Protein AF-A0A1L3LYW4-F1 (afdb_monomer_lite)

Foldseek 3Di:
DDPVVVVCVVVVHDDAPDDDDPDPDDQWDDDPPDIGGDDDDDGDDDD

Radius of gyration: 13.66 Å; chains: 1; bounding box: 27×26×28 Å

pLDDT: mean 90.13, std 8.53, range [61.44, 98.5]

InterPro domains:
  IPR035959 RutC-like superfamily [G3DSA:3.30.1330.40] (1-45)
  IPR035959 RutC-like superfamily [SSF55298] (4-41)

Structure (mmCIF, N/CA/C/O backbone):
data_AF-A0A1L3LYW4-F1
#
_entry.id   AF-A0A1L3LYW4-F1
#
loop_
_atom_site.group_PDB
_atom_site.id
_atom_site.type_symbol
_atom_site.label_atom_id
_atom_site.label_alt_id
_atom_site.label_comp_id
_atom_site.label_asym_id
_atom_site.label_entity_id
_atom_site.label_seq_id
_atom_site.pdbx_PDB_ins_code
_atom_site.Cartn_x
_atom_site.Cartn_y
_atom_site.Cartn_z
_atom_site.occupancy
_atom_site.B_iso_or_equiv
_atom_site.auth_seq_id
_atom_site.auth_comp_id
_atom_site.auth_asym_id
_atom_site.auth_atom_id
_atom_site.pdbx_PDB_model_num
ATOM 1 N N . MET A 1 1 ? -3.372 -20.012 -2.741 1.00 71.44 1 MET A N 1
ATOM 2 C CA . MET A 1 1 ? -3.358 -19.116 -3.912 1.00 71.44 1 MET A CA 1
ATOM 3 C C . MET A 1 1 ? -4.772 -18.647 -4.172 1.00 71.44 1 MET A C 1
ATOM 5 O O . MET A 1 1 ? -5.654 -19.481 -4.358 1.00 71.44 1 MET A O 1
ATOM 9 N N . GLY A 1 2 ? -4.992 -17.342 -4.063 1.00 94.06 2 GLY A N 1
ATOM 10 C CA . GLY A 1 2 ? -6.272 -16.691 -4.321 1.00 94.06 2 GLY A CA 1
ATOM 11 C C . GLY A 1 2 ? -6.400 -16.207 -5.767 1.00 94.06 2 GLY A C 1
ATOM 12 O O . GLY A 1 2 ? -5.512 -16.389 -6.597 1.00 94.06 2 GLY A O 1
ATOM 13 N N . ILE A 1 3 ? -7.526 -15.554 -6.062 1.00 9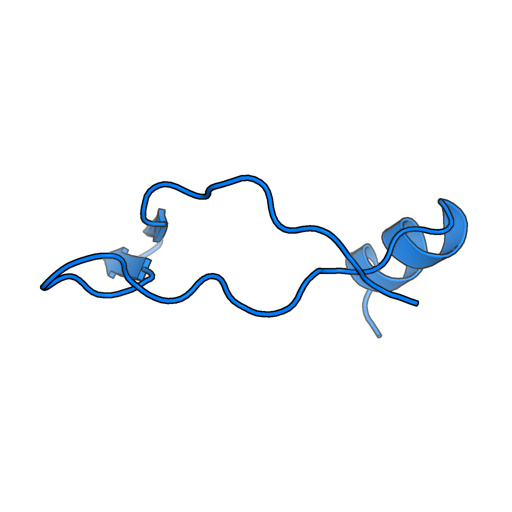6.94 3 ILE A N 1
ATOM 14 C CA . ILE A 1 3 ? -7.853 -15.040 -7.405 1.00 96.94 3 ILE A CA 1
ATOM 15 C C . ILE A 1 3 ? -6.818 -14.006 -7.884 1.00 96.94 3 ILE A C 1
ATOM 17 O O . ILE A 1 3 ? -6.488 -13.965 -9.067 1.00 96.94 3 ILE A O 1
ATOM 21 N N . VAL A 1 4 ? -6.294 -13.183 -6.969 1.00 96.25 4 VAL A N 1
ATOM 22 C CA . VAL A 1 4 ? -5.273 -12.172 -7.285 1.00 96.25 4 VAL A CA 1
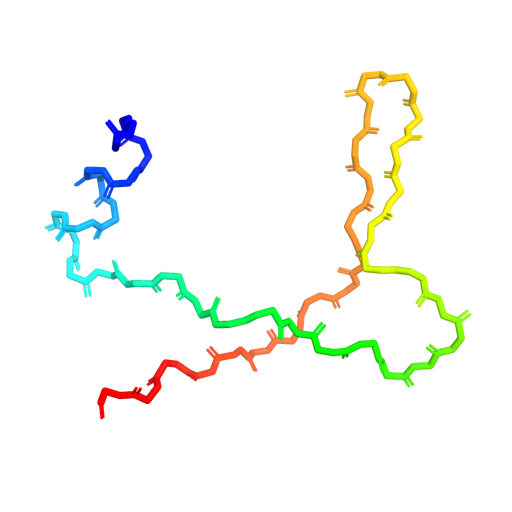ATOM 23 C C . VAL A 1 4 ? -3.972 -12.839 -7.724 1.00 96.25 4 VAL A C 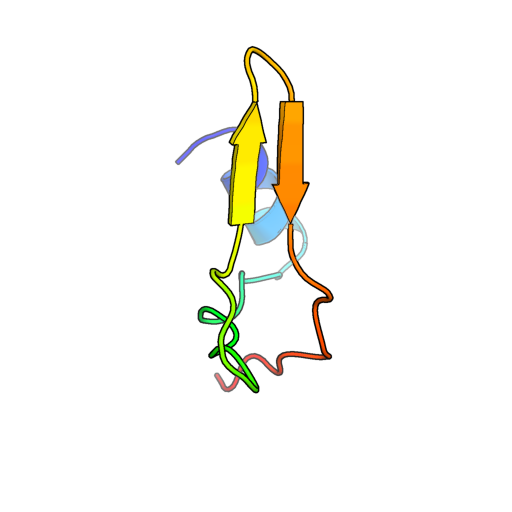1
ATOM 25 O O . VAL A 1 4 ? -3.446 -12.482 -8.776 1.00 96.25 4 VAL A O 1
ATOM 28 N N . ASP A 1 5 ? -3.513 -13.852 -6.984 1.00 94.56 5 ASP A N 1
ATOM 29 C CA . ASP A 1 5 ? -2.296 -14.594 -7.323 1.00 94.56 5 ASP A CA 1
ATOM 30 C C . ASP A 1 5 ? -2.417 -15.255 -8.702 1.00 94.56 5 ASP A C 1
ATOM 32 O O . ASP A 1 5 ? -1.544 -15.100 -9.550 1.00 94.56 5 ASP A O 1
ATOM 36 N N . ALA A 1 6 ? -3.551 -15.913 -8.973 1.00 96.12 6 ALA A N 1
ATOM 37 C CA . ALA A 1 6 ? -3.800 -16.560 -10.260 1.00 96.12 6 ALA A CA 1
ATOM 38 C C . ALA A 1 6 ? -3.749 -15.568 -11.435 1.00 96.12 6 ALA A C 1
ATOM 40 O O . ALA A 1 6 ? -3.224 -15.886 -12.505 1.00 96.12 6 ALA A O 1
ATOM 41 N N . ARG A 1 7 ? -4.267 -14.347 -11.239 1.00 96.44 7 ARG A N 1
ATOM 42 C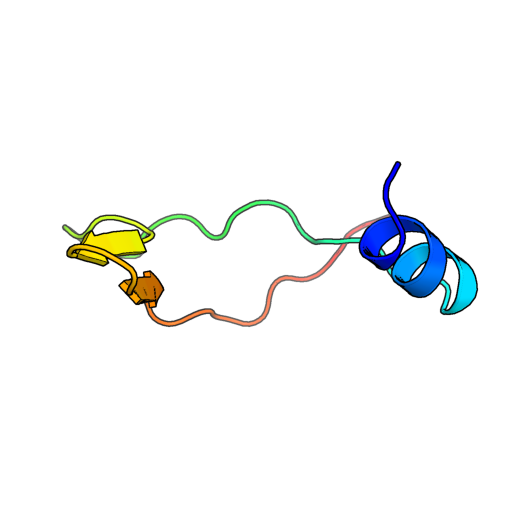 CA . ARG A 1 7 ? -4.218 -13.300 -12.263 1.00 96.44 7 ARG A CA 1
ATOM 43 C C . ARG A 1 7 ? -2.791 -12.807 -12.498 1.00 96.44 7 ARG A C 1
ATOM 45 O O . ARG A 1 7 ? -2.418 -12.654 -13.659 1.00 96.44 7 ARG A O 1
ATOM 52 N N . LEU A 1 8 ? -2.005 -12.594 -11.441 1.00 95.62 8 LEU A N 1
ATOM 53 C CA . LEU A 1 8 ? -0.593 -12.211 -11.562 1.00 95.62 8 LEU A CA 1
ATOM 54 C C . LEU A 1 8 ? 0.192 -13.267 -12.349 1.00 95.62 8 LEU A C 1
ATOM 56 O O . LEU A 1 8 ? 0.813 -12.934 -13.359 1.00 95.62 8 LEU A O 1
ATOM 60 N N . THR A 1 9 ? 0.038 -14.545 -11.991 1.00 95.25 9 THR A N 1
ATOM 61 C CA . THR A 1 9 ? 0.675 -15.658 -12.709 1.00 95.25 9 THR A CA 1
ATOM 62 C C . THR A 1 9 ? 0.250 -15.722 -14.178 1.00 95.25 9 THR A C 1
ATOM 64 O O . THR A 1 9 ? 1.098 -15.905 -15.047 1.00 95.25 9 THR A O 1
ATOM 67 N N . SER A 1 10 ? -1.036 -15.515 -14.497 1.00 96.25 10 SER A N 1
ATOM 68 C CA . SER A 1 10 ? -1.517 -15.531 -15.893 1.00 96.25 10 SER A CA 1
ATOM 69 C C . SER A 1 10 ? -0.908 -14.432 -16.773 1.00 96.25 10 SER A C 1
ATOM 71 O O . SER A 1 10 ? -0.850 -14.578 -17.991 1.00 96.25 10 SER A O 1
ATOM 73 N N . LEU A 1 11 ? -0.451 -13.340 -16.153 1.00 96.38 11 LEU A N 1
ATOM 74 C CA . LEU A 1 11 ? 0.220 -12.226 -16.817 1.00 96.38 11 LEU A CA 1
ATOM 75 C C . LEU A 1 11 ? 1.750 -12.387 -16.833 1.00 96.38 11 LEU A C 1
ATOM 77 O O . LEU A 1 11 ? 2.433 -11.517 -17.367 1.00 96.38 11 LEU A O 1
ATOM 81 N N . GLY A 1 12 ? 2.290 -13.465 -16.250 1.00 94.94 12 GLY A N 1
ATOM 82 C CA . GLY A 1 12 ? 3.732 -13.656 -16.083 1.00 94.94 12 GLY A CA 1
ATOM 83 C C . GLY A 1 12 ? 4.362 -12.660 -15.105 1.00 94.94 12 GLY A C 1
ATOM 84 O O . GLY A 1 12 ? 5.524 -12.301 -15.269 1.00 94.94 12 GLY A O 1
ATOM 85 N N . LEU A 1 13 ? 3.585 -12.167 -14.134 1.00 92.62 13 LEU A N 1
ATOM 86 C CA . LEU A 1 13 ? 4.031 -11.207 -13.129 1.00 92.62 13 LEU A CA 1
ATOM 87 C C . LEU A 1 13 ? 4.228 -11.888 -11.776 1.00 92.62 13 LEU A C 1
ATOM 89 O O . LEU A 1 13 ? 3.406 -12.699 -11.349 1.00 92.62 13 LEU A O 1
ATOM 93 N N . GLU A 1 14 ? 5.271 -11.465 -11.072 1.00 91.06 14 GLU A N 1
ATOM 94 C CA . GLU A 1 14 ? 5.549 -11.834 -9.687 1.00 91.06 14 GLU A CA 1
ATOM 95 C C . GLU A 1 14 ? 5.557 -10.577 -8.818 1.00 91.06 14 GLU A C 1
ATOM 97 O O . GLU A 1 14 ?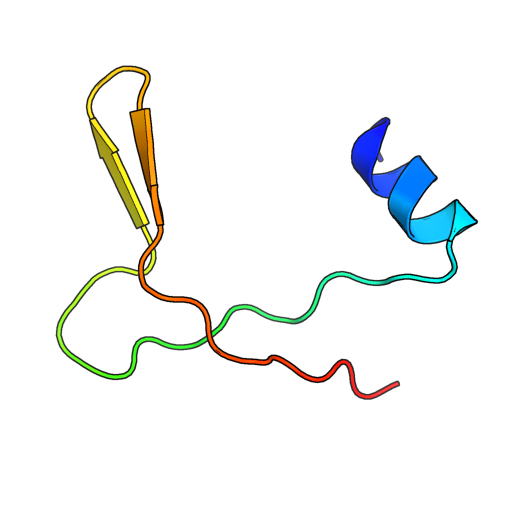 5.904 -9.485 -9.281 1.00 91.06 14 GLU A O 1
ATOM 102 N N . LEU A 1 15 ? 5.132 -10.714 -7.560 1.00 89.81 15 LEU A N 1
ATOM 103 C CA . LEU A 1 15 ? 5.244 -9.616 -6.607 1.00 89.81 15 LEU A CA 1
ATOM 104 C C . LEU A 1 15 ? 6.709 -9.466 -6.182 1.00 89.81 15 LEU A C 1
ATOM 106 O O . LEU A 1 15 ? 7.349 -10.472 -5.878 1.00 89.81 15 LEU A O 1
ATOM 110 N N . PRO A 1 16 ? 7.242 -8.235 -6.147 1.00 89.88 16 PRO A N 1
ATOM 111 C CA . PRO A 1 16 ? 8.583 -7.997 -5.642 1.00 89.88 16 PRO A CA 1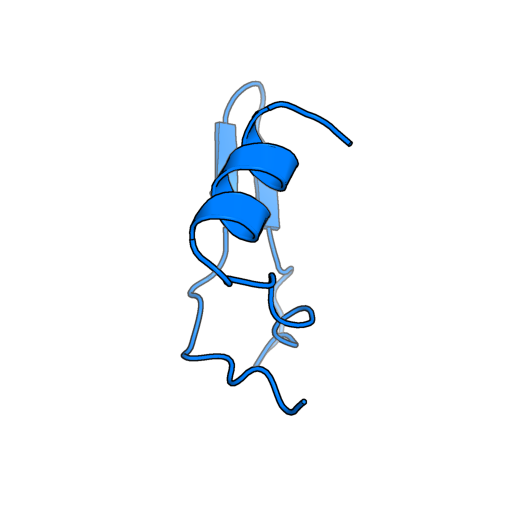
ATOM 112 C C . PRO A 1 16 ? 8.650 -8.240 -4.131 1.00 89.88 16 PRO A C 1
ATOM 114 O O . PRO A 1 16 ? 7.628 -8.232 -3.438 1.00 89.88 16 PRO A O 1
ATOM 117 N N . GLU A 1 17 ? 9.869 -8.391 -3.617 1.00 86.81 17 GLU A N 1
ATOM 118 C CA . GLU A 1 17 ? 10.112 -8.322 -2.177 1.00 86.81 17 GLU A CA 1
ATOM 119 C C . GLU A 1 17 ? 9.692 -6.960 -1.601 1.00 86.81 17 GLU A C 1
ATOM 121 O O . GLU A 1 17 ? 9.555 -5.956 -2.311 1.00 86.81 17 GLU A O 1
ATOM 126 N N . GLU A 1 18 ? 9.471 -6.936 -0.289 1.00 82.81 18 GLU A N 1
ATOM 127 C CA . GLU A 1 18 ? 9.062 -5.735 0.427 1.00 82.81 18 GLU A CA 1
ATOM 128 C C . GLU A 1 18 ? 10.079 -4.594 0.280 1.00 82.81 18 GLU A C 1
ATOM 130 O O . GLU A 1 18 ? 11.293 -4.790 0.333 1.00 82.81 18 GLU A O 1
ATOM 135 N N . ASN A 1 19 ? 9.580 -3.368 0.100 1.00 81.50 19 ASN A N 1
ATOM 136 C CA . ASN A 1 19 ? 10.438 -2.196 -0.013 1.00 81.50 19 ASN A CA 1
ATOM 137 C C . ASN A 1 19 ? 10.841 -1.715 1.394 1.00 81.50 19 ASN A C 1
ATOM 139 O O . ASN A 1 19 ? 9.956 -1.329 2.169 1.00 81.50 19 ASN A O 1
ATOM 143 N N . PRO A 1 20 ? 12.137 -1.721 1.757 1.00 82.88 20 PRO A N 1
ATOM 144 C CA . PRO A 1 20 ? 12.558 -1.320 3.091 1.00 82.88 20 PRO A CA 1
ATOM 145 C C . PRO A 1 20 ? 12.281 0.175 3.338 1.00 82.88 20 PRO A C 1
ATOM 147 O O . PRO A 1 20 ? 12.500 1.003 2.443 1.00 82.88 20 PRO A O 1
ATOM 150 N N . PRO A 1 21 ? 11.855 0.563 4.558 1.00 84.94 21 PRO A N 1
ATOM 151 C CA . PRO A 1 21 ? 11.661 1.966 4.913 1.00 84.94 21 PRO A CA 1
ATOM 152 C C . PRO A 1 21 ? 12.935 2.795 4.709 1.00 84.94 21 PRO A C 1
ATOM 154 O O . PRO A 1 21 ? 14.009 2.433 5.181 1.00 84.94 21 PRO A O 1
ATOM 157 N N . GLN A 1 22 ? 12.805 3.952 4.057 1.00 87.31 22 GLN A N 1
ATOM 158 C CA . GLN A 1 22 ? 13.910 4.899 3.825 1.00 87.31 22 GLN A CA 1
ATOM 159 C C . GLN A 1 22 ? 14.035 5.955 4.944 1.00 87.31 22 GLN A C 1
ATOM 161 O O . GLN A 1 22 ? 14.655 7.000 4.763 1.00 87.31 22 GLN A O 1
ATOM 166 N N . GLY A 1 23 ? 13.396 5.727 6.094 1.00 89.69 23 GLY A N 1
ATOM 167 C CA . GLY A 1 23 ? 13.390 6.642 7.234 1.00 89.69 23 GLY A CA 1
ATOM 168 C C . GLY A 1 23 ? 12.600 6.089 8.420 1.00 89.69 23 GLY A C 1
ATOM 169 O O . GLY A 1 23 ? 12.209 4.924 8.431 1.00 89.69 23 GLY A O 1
ATOM 170 N N . ASN A 1 24 ? 12.338 6.941 9.417 1.00 94.31 24 ASN A N 1
ATOM 171 C CA . ASN A 1 24 ? 11.658 6.558 10.660 1.00 94.31 24 ASN A CA 1
ATOM 172 C C . ASN A 1 24 ? 10.129 6.543 10.501 1.00 94.31 24 ASN A C 1
ATOM 174 O O . ASN A 1 24 ? 9.419 7.363 11.083 1.00 94.31 24 ASN A O 1
ATOM 178 N N . TYR A 1 25 ? 9.628 5.618 9.691 1.00 92.50 25 TYR A N 1
ATOM 179 C CA . TYR A 1 25 ? 8.203 5.355 9.505 1.00 92.50 25 TYR A CA 1
ATOM 180 C C . TYR A 1 25 ? 7.964 3.858 9.285 1.00 92.50 25 TYR A C 1
ATOM 182 O O . TYR A 1 25 ? 8.885 3.107 8.970 1.00 92.50 25 TYR A O 1
ATOM 190 N N . VAL A 1 26 ? 6.717 3.420 9.464 1.00 93.00 26 VAL A N 1
ATOM 191 C CA . VAL A 1 26 ? 6.303 2.033 9.210 1.00 93.00 26 VAL A CA 1
ATOM 192 C C . VAL A 1 26 ? 5.831 1.857 7.757 1.00 93.00 26 VAL A C 1
ATOM 194 O O . VAL A 1 26 ? 5.334 2.823 7.173 1.00 93.00 26 VAL A O 1
ATOM 197 N N . PRO A 1 27 ? 5.934 0.653 7.160 1.00 92.62 27 PRO A N 1
ATOM 198 C CA . PRO A 1 27 ? 5.540 0.424 5.763 1.00 92.62 27 PRO A CA 1
ATOM 199 C C . PRO A 1 27 ? 4.056 0.699 5.474 1.00 92.62 27 PRO A C 1
ATOM 201 O O . PRO A 1 27 ? 3.699 1.150 4.384 1.00 92.62 27 PRO A O 1
ATOM 204 N N . PHE A 1 28 ? 3.187 0.446 6.453 1.00 95.12 28 PHE A N 1
ATOM 205 C CA . PHE A 1 28 ? 1.767 0.769 6.392 1.00 95.12 28 PHE A CA 1
ATOM 206 C C . PHE A 1 28 ? 1.179 0.935 7.798 1.00 95.12 28 PHE A C 1
ATOM 208 O O . PHE A 1 28 ? 1.730 0.439 8.782 1.00 95.12 28 PHE A O 1
ATOM 215 N N . VAL A 1 29 ? 0.028 1.600 7.882 1.00 96.56 29 VAL A N 1
ATOM 216 C CA . VAL A 1 29 ? -0.809 1.657 9.091 1.00 96.56 29 VAL A CA 1
ATOM 217 C C . VAL A 1 29 ? -2.256 1.331 8.745 1.00 96.56 29 VAL A C 1
ATOM 219 O O . VAL A 1 29 ? -2.725 1.636 7.648 1.00 96.56 29 VAL A O 1
ATOM 222 N N . GLN A 1 30 ? -2.984 0.742 9.691 1.00 98.50 30 GLN A N 1
ATOM 223 C CA . GLN A 1 30 ? -4.420 0.503 9.569 1.00 98.50 30 GLN A CA 1
ATOM 224 C C . GLN A 1 30 ? -5.192 1.403 10.539 1.00 98.50 30 GLN A C 1
ATOM 226 O O . GLN A 1 30 ? -4.860 1.482 11.720 1.00 98.50 30 GLN A O 1
ATOM 231 N N . SER A 1 31 ? -6.245 2.056 10.046 1.00 98.31 31 SER A N 1
ATOM 232 C CA . SER A 1 31 ? -7.192 2.826 10.854 1.00 98.31 31 SER A CA 1
ATOM 233 C C . SER A 1 31 ? -8.616 2.392 10.512 1.00 98.31 31 SER A C 1
ATOM 235 O O . SER A 1 31 ? -9.156 2.725 9.455 1.00 98.31 31 SER A O 1
ATOM 237 N N . GLY A 1 32 ? -9.209 1.572 11.385 1.00 97.75 32 GLY A N 1
ATOM 238 C CA . GLY A 1 32 ? -10.498 0.931 11.127 1.00 97.75 32 GLY A CA 1
ATOM 239 C C . GLY A 1 32 ? -10.458 0.077 9.856 1.00 97.75 32 GLY A C 1
ATOM 240 O O . GLY A 1 32 ? -9.687 -0.878 9.757 1.00 97.75 32 GLY A O 1
ATOM 241 N N . ALA A 1 33 ? -11.286 0.438 8.877 1.00 98.31 33 ALA A N 1
ATOM 242 C CA . ALA A 1 33 ? -11.370 -0.244 7.585 1.00 98.31 33 ALA A CA 1
ATOM 243 C C . ALA A 1 33 ? -10.389 0.295 6.523 1.00 98.31 33 ALA A C 1
ATOM 245 O O . ALA A 1 33 ? -10.404 -0.183 5.391 1.00 98.31 33 ALA A O 1
ATOM 246 N N . LEU A 1 34 ? -9.561 1.294 6.854 1.00 98.38 34 LEU A N 1
ATOM 247 C CA . LEU A 1 34 ? -8.615 1.909 5.921 1.00 98.38 34 LEU A CA 1
ATOM 248 C C . LEU A 1 34 ? -7.189 1.419 6.176 1.00 98.38 34 LEU A C 1
ATOM 250 O O . LEU A 1 34 ? -6.741 1.375 7.322 1.00 98.38 34 LEU A O 1
ATOM 254 N N . VAL A 1 35 ? -6.465 1.116 5.098 1.00 97.88 35 VAL A N 1
ATOM 255 C CA . VAL A 1 35 ? -5.027 0.816 5.114 1.00 97.88 35 VAL A CA 1
ATOM 256 C C . VAL A 1 35 ? -4.301 1.922 4.353 1.00 97.88 35 VAL A C 1
ATOM 258 O O . VAL A 1 35 ? -4.590 2.164 3.182 1.00 97.88 35 VAL A O 1
ATOM 261 N N . PHE A 1 36 ? -3.363 2.592 5.019 1.00 96.81 36 PHE A N 1
ATOM 262 C CA . PHE A 1 36 ? -2.514 3.627 4.433 1.00 96.81 36 PHE A CA 1
ATOM 263 C C . PHE A 1 36 ? -1.131 3.037 4.193 1.00 96.81 36 PHE A C 1
ATOM 265 O O . PHE A 1 36 ? -0.452 2.647 5.142 1.00 96.81 36 PHE A O 1
ATOM 272 N N . VAL A 1 37 ? -0.724 2.967 2.929 1.00 94.31 37 VAL A N 1
ATOM 273 C CA . VAL A 1 37 ? 0.577 2.431 2.518 1.00 94.31 37 VAL A CA 1
ATOM 274 C C . VAL A 1 37 ? 1.548 3.593 2.331 1.00 94.31 37 VAL A C 1
ATOM 276 O O . VAL A 1 37 ? 1.189 4.607 1.727 1.00 94.31 37 VAL A O 1
ATOM 279 N N . ALA A 1 38 ? 2.767 3.464 2.855 1.00 92.94 38 ALA A N 1
ATOM 280 C CA . ALA A 1 38 ? 3.825 4.441 2.621 1.00 92.94 38 ALA A CA 1
ATOM 281 C C . ALA A 1 38 ? 4.178 4.517 1.123 1.00 92.94 38 ALA A C 1
ATOM 283 O O . ALA A 1 38 ? 3.865 3.609 0.350 1.00 92.94 38 ALA A O 1
ATOM 284 N N . GLY A 1 39 ? 4.847 5.592 0.700 1.00 90.69 39 GLY A N 1
ATOM 285 C CA . GLY A 1 39 ? 5.269 5.744 -0.694 1.00 90.69 39 GLY A CA 1
ATOM 286 C C . GLY A 1 39 ? 6.061 4.526 -1.179 1.00 90.69 39 GLY A C 1
ATOM 287 O O . GLY A 1 39 ? 7.024 4.120 -0.535 1.00 90.69 39 GLY A O 1
ATOM 288 N N . GLN A 1 40 ? 5.642 3.942 -2.302 1.00 89.75 40 GLN A N 1
ATOM 289 C CA . GLN A 1 40 ? 6.307 2.787 -2.900 1.00 89.75 40 GLN A CA 1
ATOM 290 C C . GLN A 1 40 ? 7.214 3.252 -4.039 1.00 89.75 40 GLN A C 1
ATOM 292 O O . GLN A 1 40 ? 6.772 3.942 -4.958 1.00 89.75 40 GLN A O 1
ATOM 297 N N . GLY A 1 41 ? 8.492 2.889 -3.965 1.00 85.50 41 GLY A N 1
ATOM 298 C CA . GLY A 1 41 ? 9.428 3.049 -5.074 1.00 85.50 41 GLY A CA 1
ATOM 299 C C . GLY A 1 41 ? 9.307 1.920 -6.097 1.00 85.50 41 GLY A C 1
ATOM 300 O O . GLY A 1 41 ? 8.626 0.920 -5.873 1.00 85.50 41 GLY A O 1
ATOM 301 N N . LEU A 1 42 ? 10.021 2.062 -7.214 1.00 85.25 42 LEU A N 1
ATOM 302 C CA . LEU A 1 42 ? 10.209 0.967 -8.159 1.00 85.25 42 LEU A CA 1
ATOM 303 C C . LEU A 1 42 ? 10.985 -0.169 -7.478 1.00 85.25 42 LEU A C 1
ATOM 305 O O . LEU A 1 42 ? 12.123 0.027 -7.059 1.00 85.25 42 LEU A O 1
ATOM 309 N N . ALA A 1 43 ? 10.384 -1.355 -7.423 1.00 82.50 43 ALA A N 1
ATOM 310 C CA . ALA A 1 43 ? 11.057 -2.586 -7.040 1.00 82.50 43 ALA A CA 1
ATOM 311 C C . ALA A 1 43 ? 11.239 -3.458 -8.287 1.00 82.50 43 ALA A C 1
ATOM 313 O O . ALA A 1 43 ? 10.294 -3.690 -9.043 1.00 82.50 43 ALA A O 1
ATOM 314 N N . ARG A 1 44 ? 12.474 -3.904 -8.532 1.00 80.38 44 ARG A N 1
ATOM 315 C CA . ARG A 1 44 ? 12.789 -4.804 -9.642 1.00 80.38 44 ARG A CA 1
ATOM 316 C C . ARG A 1 44 ? 12.755 -6.238 -9.136 1.00 80.38 44 ARG A C 1
ATOM 318 O O . ARG A 1 44 ? 13.488 -6.568 -8.212 1.00 80.38 44 ARG A O 1
ATOM 325 N N . VAL A 1 45 ? 11.976 -7.084 -9.802 1.00 76.19 45 VAL A N 1
ATOM 326 C CA . VAL A 1 45 ? 12.080 -8.537 -9.639 1.00 76.19 45 VAL A CA 1
ATOM 327 C C . VAL A 1 45 ? 13.353 -8.990 -10.360 1.00 76.19 45 VAL A C 1
ATOM 329 O O . VAL A 1 45 ? 13.513 -8.749 -11.561 1.00 76.19 45 VAL A O 1
ATOM 332 N N . VAL A 1 46 ? 14.300 -9.560 -9.618 1.00 63.53 46 VAL A N 1
ATOM 333 C CA . VAL A 1 46 ? 15.456 -10.273 -10.177 1.00 63.53 46 VAL A CA 1
ATOM 334 C C . VAL A 1 46 ? 15.111 -11.757 -10.171 1.00 63.53 46 VAL A C 1
ATOM 336 O O . VAL A 1 46 ? 14.833 -12.305 -9.111 1.00 63.53 46 VAL A O 1
ATOM 339 N N . SER A 1 47 ? 15.063 -12.346 -11.368 1.00 61.44 47 SER A N 1
ATOM 340 C CA . SER A 1 47 ? 14.798 -13.770 -11.616 1.00 61.44 47 SER A CA 1
ATOM 341 C C . SER A 1 47 ? 15.935 -14.665 -11.148 1.00 61.44 47 SER A C 1
ATOM 343 O O . SER A 1 47 ? 17.090 -14.268 -11.442 1.00 61.44 47 SER A O 1
#

Sequence (47 aa):
MGIVDARLTSLGLELPEENPPQGNYVPFVQSGALVFVAGQGLARVVS

Organism: NCBI:txid194963

Secondary structure (DSSP, 8-state):
--HHHHHHHHTT--PPPPPPPSSSS-SEEEETTEEEEPPPPP-PPP-